Protein AF-A0A534K2Q2-F1 (afdb_monomer_lite)

Radius of gyration: 19.84 Å; chains: 1; bounding box: 43×40×50 Å

Secondary structure (DSSP, 8-state):
--HHHHHHHHHHHHHHHHHHHHHHHHHHHHHHHHHHHHH-SEEE-TTT--EEETT-SB-TTT-PBP-TTTTSTT------EEE-TTT--EEETT-SS-TTT-PPPSSPPPP-

pLDDT: mean 80.75, std 13.1, range [48.47, 96.25]

Sequence (112 aa):
MFIVVDDLLSGAFLLLLVGGVVFAWVDWRLRARKLPKLLGPSWDCPHCGVTNEAELTVCWSCGAAVTRLSLRPGTAPASETWQCRQCRAWNSTSRRSCWSCSNIPAKQPKQV

Structure (mmCIF, N/CA/C/O backbone):
data_AF-A0A534K2Q2-F1
#
_entry.id   AF-A0A534K2Q2-F1
#
loop_
_atom_site.group_PDB
_atom_site.id
_atom_site.type_symbol
_atom_site.label_atom_id
_atom_site.label_alt_id
_atom_site.label_comp_id
_atom_site.label_asym_id
_atom_site.label_entity_id
_atom_site.label_seq_id
_atom_site.pdbx_PDB_ins_code
_atom_site.Cartn_x
_atom_site.Cartn_y
_atom_site.Cartn_z
_atom_site.occupancy
_atom_site.B_iso_or_equiv
_atom_site.auth_seq_id
_atom_site.auth_comp_id
_atom_site.auth_asym_id
_atom_site.auth_atom_id
_atom_site.pdbx_PDB_model_num
ATOM 1 N N . MET A 1 1 ? 21.992 -24.001 -38.299 1.00 56.41 1 MET A N 1
ATOM 2 C CA . MET A 1 1 ? 21.114 -22.825 -38.104 1.00 56.41 1 MET A CA 1
ATOM 3 C C . MET A 1 1 ? 20.176 -23.032 -36.905 1.00 56.41 1 MET A C 1
ATOM 5 O O . MET A 1 1 ? 18.993 -22.775 -37.006 1.00 56.41 1 MET A O 1
ATOM 9 N N . PHE A 1 2 ? 20.694 -23.524 -35.777 1.00 58.19 2 PHE A N 1
ATOM 10 C CA . PHE A 1 2 ? 19.945 -23.655 -34.514 1.00 58.19 2 PHE A CA 1
ATOM 11 C C . PHE A 1 2 ? 20.718 -22.916 -33.408 1.00 58.19 2 PHE A C 1
ATOM 13 O O . PHE A 1 2 ? 20.175 -22.019 -32.785 1.00 58.19 2 PHE A O 1
ATOM 20 N N . ILE A 1 3 ? 22.045 -23.111 -33.366 1.00 59.94 3 ILE A N 1
ATOM 21 C CA . ILE A 1 3 ? 22.997 -22.415 -32.475 1.00 59.94 3 ILE A CA 1
ATOM 22 C C . ILE A 1 3 ? 22.839 -20.877 -32.481 1.00 59.94 3 ILE A C 1
ATOM 24 O O . ILE A 1 3 ? 22.695 -20.269 -31.434 1.00 59.94 3 ILE A O 1
ATOM 28 N N . VAL A 1 4 ? 22.752 -20.241 -33.657 1.00 64.62 4 VAL A N 1
ATOM 29 C CA . VAL A 1 4 ? 22.577 -18.775 -33.771 1.00 64.62 4 VAL A CA 1
ATOM 30 C C . VAL A 1 4 ? 21.262 -18.252 -33.185 1.00 64.62 4 VAL A C 1
ATOM 32 O O . VAL A 1 4 ? 21.195 -17.085 -32.819 1.00 64.62 4 VAL A O 1
ATOM 35 N N . VAL A 1 5 ? 20.215 -19.078 -33.124 1.00 65.31 5 VAL A N 1
ATOM 36 C CA . VAL A 1 5 ? 18.895 -18.674 -32.617 1.00 65.31 5 VAL A CA 1
ATOM 37 C C . VAL A 1 5 ? 18.862 -18.797 -31.092 1.00 65.31 5 VAL A C 1
ATOM 39 O O . VAL A 1 5 ? 18.366 -17.892 -30.424 1.00 65.31 5 VAL A O 1
ATOM 42 N N . ASP A 1 6 ? 19.459 -19.864 -30.552 1.00 69.94 6 ASP A N 1
ATOM 43 C CA . ASP A 1 6 ? 19.648 -20.080 -29.112 1.00 69.94 6 ASP A CA 1
ATOM 44 C C . ASP A 1 6 ? 20.561 -19.020 -28.473 1.00 69.94 6 ASP A C 1
ATOM 46 O O . ASP A 1 6 ? 20.252 -18.518 -27.390 1.00 69.94 6 ASP A O 1
ATOM 50 N N . ASP A 1 7 ? 21.639 -18.612 -29.154 1.00 73.94 7 ASP A N 1
ATOM 51 C CA . ASP A 1 7 ? 22.519 -1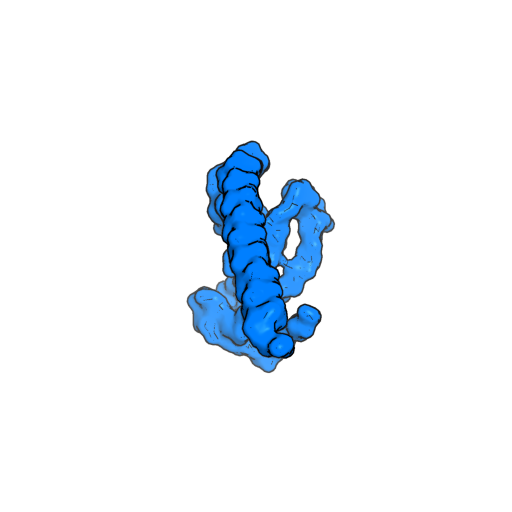7.523 -28.702 1.00 73.94 7 ASP A CA 1
ATOM 52 C C . ASP A 1 7 ? 21.804 -16.161 -28.706 1.00 73.94 7 ASP A C 1
ATOM 54 O O . ASP A 1 7 ? 21.932 -15.379 -27.759 1.00 73.94 7 ASP A O 1
ATOM 58 N N . LEU A 1 8 ? 21.000 -15.875 -29.740 1.00 74.25 8 LEU A N 1
ATOM 59 C CA . LEU A 1 8 ? 20.245 -14.621 -29.830 1.00 74.25 8 LEU A CA 1
ATOM 60 C C . LEU A 1 8 ? 19.143 -14.549 -28.765 1.00 74.25 8 LEU A C 1
ATOM 62 O O . LEU A 1 8 ? 18.944 -13.506 -28.137 1.00 74.25 8 LEU A O 1
ATOM 66 N N . LEU A 1 9 ? 18.449 -15.668 -28.541 1.00 81.62 9 LEU A N 1
ATOM 67 C CA . LEU A 1 9 ? 17.428 -15.806 -27.510 1.00 81.62 9 LEU A CA 1
ATOM 68 C C . LEU A 1 9 ? 18.045 -15.670 -26.111 1.00 81.62 9 LEU A C 1
ATOM 70 O O . LEU A 1 9 ? 17.527 -14.919 -25.284 1.00 81.62 9 LEU A O 1
ATOM 74 N N . SER A 1 10 ? 19.184 -16.320 -25.867 1.00 85.44 10 SER A N 1
ATOM 75 C CA . SER A 1 10 ? 19.917 -16.225 -24.598 1.00 85.44 10 SER A CA 1
ATOM 76 C C . SER A 1 10 ? 20.419 -14.807 -24.331 1.00 85.44 10 SER A C 1
ATOM 78 O O . SER A 1 10 ? 20.271 -14.302 -23.217 1.00 85.44 10 SER A O 1
ATOM 80 N N . GLY A 1 11 ? 20.944 -14.125 -25.353 1.00 85.19 11 GLY A N 1
ATOM 81 C CA . GLY A 1 11 ? 21.342 -12.720 -25.259 1.00 85.19 11 GLY A CA 1
ATOM 82 C C . GLY A 1 11 ? 20.163 -11.794 -24.951 1.00 85.19 11 GLY A C 1
ATOM 83 O O . GLY A 1 11 ? 20.265 -10.935 -24.074 1.00 85.19 11 GLY A O 1
ATOM 84 N N . ALA A 1 12 ? 19.019 -11.998 -25.608 1.00 89.81 12 ALA A N 1
ATOM 85 C CA . ALA A 1 12 ? 17.800 -11.239 -25.339 1.00 89.81 12 ALA A CA 1
ATOM 86 C C . ALA A 1 12 ? 17.288 -11.459 -23.905 1.00 89.81 12 ALA A C 1
ATOM 88 O O . ALA A 1 12 ? 16.944 -10.491 -23.223 1.00 89.81 12 ALA A O 1
ATOM 89 N N . PHE A 1 13 ? 17.301 -12.701 -23.410 1.00 91.00 13 PHE A N 1
ATOM 90 C CA . PHE A 1 13 ? 16.962 -12.997 -22.017 1.00 91.00 13 PHE A CA 1
ATOM 91 C C . PHE A 1 13 ? 17.922 -12.323 -21.036 1.00 91.00 13 PHE A C 1
ATOM 93 O O . PHE A 1 13 ? 17.468 -11.710 -20.071 1.00 91.00 13 PHE A O 1
ATOM 100 N N . LEU A 1 14 ? 19.231 -12.363 -21.295 1.00 90.94 14 LEU A N 1
ATOM 101 C CA . LEU A 1 14 ? 20.226 -11.671 -20.473 1.00 90.94 14 LEU A CA 1
ATOM 102 C C . LEU A 1 14 ? 19.973 -10.160 -20.419 1.00 90.94 14 LEU A C 1
ATOM 104 O O . LEU A 1 14 ? 19.997 -9.576 -19.336 1.00 90.94 14 LEU A O 1
ATOM 108 N N . LEU A 1 15 ? 19.670 -9.532 -21.556 1.00 92.69 15 LEU A N 1
ATOM 109 C CA . LEU A 1 15 ? 19.341 -8.106 -21.614 1.00 92.69 15 LEU A CA 1
ATOM 110 C C . LEU A 1 15 ? 18.054 -7.774 -20.851 1.00 92.69 15 LEU A C 1
ATOM 112 O O . LEU A 1 15 ? 18.019 -6.774 -20.135 1.00 92.69 15 LEU A O 1
ATOM 116 N N . LEU A 1 16 ? 17.018 -8.611 -20.954 1.00 93.94 16 LEU A N 1
ATOM 117 C CA . LEU A 1 16 ? 15.776 -8.433 -20.196 1.00 93.94 16 LEU A CA 1
ATOM 118 C C . LEU A 1 16 ? 16.001 -8.588 -18.688 1.00 93.94 16 LEU A C 1
ATOM 120 O O . LEU A 1 16 ? 15.478 -7.790 -17.911 1.00 93.94 16 LEU A O 1
ATOM 124 N N . LEU A 1 17 ? 16.804 -9.568 -18.269 1.00 94.50 17 LEU A N 1
ATOM 125 C CA . LEU A 1 17 ? 17.130 -9.783 -16.860 1.00 94.50 17 LEU A CA 1
ATOM 126 C C . LEU A 1 17 ? 17.948 -8.619 -16.296 1.00 94.50 17 LEU A C 1
ATOM 128 O O . LEU A 1 17 ? 17.563 -8.034 -15.284 1.00 94.50 17 LEU A O 1
ATOM 132 N N . VAL A 1 18 ? 19.039 -8.237 -16.963 1.00 95.25 18 VAL A N 1
ATOM 133 C CA . VAL A 1 18 ? 19.889 -7.119 -16.524 1.00 95.25 18 VAL A CA 1
ATOM 134 C C . VAL A 1 18 ? 19.104 -5.810 -16.547 1.00 95.25 18 VAL A C 1
ATOM 136 O O . VAL A 1 18 ? 19.129 -5.063 -15.570 1.00 95.25 18 VAL A O 1
ATOM 139 N N . GLY A 1 19 ? 18.353 -5.551 -17.619 1.00 95.12 19 GLY A N 1
ATOM 140 C CA . GLY A 1 19 ? 17.488 -4.380 -17.732 1.00 95.12 19 GLY A CA 1
ATOM 141 C C . GLY A 1 19 ? 16.439 -4.325 -16.622 1.00 95.12 19 GLY A C 1
ATOM 142 O O . GLY A 1 19 ? 16.271 -3.281 -15.992 1.00 95.12 19 GLY A O 1
ATOM 143 N N . GLY A 1 20 ? 15.790 -5.452 -16.319 1.00 94.88 20 GLY A N 1
ATOM 144 C CA . GLY A 1 20 ? 14.820 -5.566 -15.230 1.00 94.88 20 GLY A CA 1
ATOM 145 C C . GLY A 1 20 ? 15.435 -5.299 -13.855 1.00 94.88 20 GLY A C 1
ATOM 146 O O . GLY A 1 20 ? 14.870 -4.539 -13.068 1.00 94.88 20 GLY A O 1
ATOM 147 N N . VAL A 1 21 ? 16.621 -5.851 -13.582 1.00 95.56 21 VAL A N 1
ATOM 148 C CA . VAL A 1 21 ? 17.351 -5.617 -12.324 1.00 95.56 21 VAL A CA 1
ATOM 149 C C . VAL A 1 21 ? 17.753 -4.149 -12.183 1.00 95.56 21 VAL A C 1
ATOM 151 O O . VAL A 1 21 ? 17.521 -3.547 -11.132 1.00 95.56 21 VAL A O 1
ATOM 154 N N . VAL A 1 22 ? 18.312 -3.545 -13.237 1.00 95.62 22 VAL A N 1
ATOM 155 C CA . VAL A 1 22 ? 18.695 -2.125 -13.234 1.00 95.62 22 VAL A CA 1
ATOM 156 C C . VAL A 1 22 ? 17.466 -1.241 -13.028 1.00 95.62 22 VAL A C 1
ATOM 158 O O . VAL A 1 22 ? 17.503 -0.333 -12.197 1.00 95.62 22 VAL A O 1
ATOM 161 N N . PHE A 1 23 ? 16.364 -1.521 -13.726 1.00 93.00 23 PHE A N 1
ATOM 162 C CA . PHE A 1 23 ? 15.119 -0.771 -13.582 1.00 93.00 23 PHE A CA 1
ATOM 163 C C . PHE A 1 23 ? 14.560 -0.861 -12.157 1.00 93.00 23 PHE A C 1
ATOM 165 O O . PHE A 1 23 ? 14.278 0.173 -11.548 1.00 93.00 23 PHE A O 1
ATOM 172 N N . ALA A 1 24 ? 14.468 -2.070 -11.595 1.00 88.00 24 ALA A N 1
ATOM 173 C CA . ALA A 1 24 ? 14.003 -2.283 -10.226 1.00 88.00 24 ALA A CA 1
ATOM 174 C C . ALA A 1 24 ? 14.890 -1.557 -9.201 1.00 88.00 24 ALA A C 1
ATOM 176 O O . ALA A 1 24 ? 14.381 -0.919 -8.279 1.00 88.00 24 ALA A O 1
ATOM 177 N N . TRP A 1 25 ? 16.214 -1.586 -9.388 1.00 90.56 25 TRP A N 1
ATOM 178 C CA . TRP A 1 25 ? 17.155 -0.874 -8.523 1.00 90.56 25 TRP A CA 1
ATOM 179 C C . TRP A 1 25 ? 16.976 0.649 -8.592 1.00 90.56 25 TRP A C 1
ATOM 181 O O . TRP A 1 25 ? 16.945 1.318 -7.554 1.00 90.56 25 TRP A O 1
ATOM 191 N N . VAL A 1 26 ? 16.837 1.211 -9.799 1.00 90.62 26 VAL A N 1
ATOM 192 C CA . VAL A 1 26 ? 16.622 2.655 -9.990 1.00 90.62 26 VAL A CA 1
ATOM 193 C C . VAL A 1 26 ? 15.291 3.095 -9.379 1.00 90.62 26 VAL A C 1
ATOM 195 O O . VAL A 1 26 ? 15.267 4.080 -8.635 1.00 90.62 26 VAL A O 1
ATOM 198 N N . ASP A 1 27 ? 14.203 2.376 -9.657 1.00 85.94 27 ASP A N 1
ATOM 199 C CA . ASP A 1 27 ? 12.872 2.674 -9.121 1.00 85.94 27 ASP A CA 1
ATOM 200 C C . ASP A 1 27 ? 12.863 2.618 -7.584 1.00 85.94 27 ASP A C 1
ATOM 202 O O . ASP A 1 27 ? 12.473 3.598 -6.938 1.00 85.94 27 ASP A O 1
ATOM 206 N N . TRP A 1 28 ? 13.416 1.552 -6.988 1.00 82.75 28 TRP A N 1
ATOM 207 C CA . TRP A 1 28 ? 13.573 1.432 -5.534 1.00 82.75 28 TRP A CA 1
ATOM 208 C C . TRP A 1 28 ? 14.346 2.615 -4.946 1.00 82.75 28 TRP A C 1
ATOM 210 O O . TRP A 1 28 ? 13.900 3.259 -3.991 1.00 82.75 28 TRP A O 1
ATOM 220 N N . ARG A 1 29 ? 15.493 2.962 -5.544 1.00 84.44 29 ARG A N 1
ATOM 221 C CA . ARG A 1 29 ? 16.341 4.068 -5.077 1.00 84.44 29 ARG A CA 1
ATOM 222 C C . ARG A 1 29 ? 15.617 5.411 -5.140 1.00 84.44 29 ARG A C 1
ATOM 224 O O . ARG A 1 29 ? 15.812 6.250 -4.255 1.00 84.44 29 ARG A O 1
ATOM 231 N N . LEU A 1 30 ? 14.806 5.640 -6.172 1.00 80.44 30 LEU A N 1
ATOM 232 C CA . LEU A 1 30 ? 14.002 6.853 -6.301 1.00 80.44 30 LEU A CA 1
ATOM 233 C C . LEU A 1 30 ? 12.896 6.905 -5.244 1.00 80.44 30 LEU A C 1
ATOM 235 O O . LEU A 1 30 ? 12.756 7.946 -4.594 1.00 80.44 30 LEU A O 1
ATOM 239 N N . ARG A 1 31 ? 12.162 5.806 -5.027 1.00 74.81 31 ARG A N 1
ATOM 240 C CA . ARG A 1 31 ? 11.105 5.723 -4.003 1.00 74.81 31 ARG A CA 1
ATOM 241 C C . ARG A 1 31 ? 11.669 5.933 -2.602 1.00 74.81 31 ARG A C 1
ATOM 243 O O . ARG A 1 31 ? 11.249 6.873 -1.931 1.00 74.81 31 ARG A O 1
ATOM 250 N N . ALA A 1 32 ? 12.702 5.179 -2.226 1.00 73.94 32 ALA A N 1
ATOM 251 C CA . ALA A 1 32 ? 13.336 5.261 -0.909 1.00 73.94 32 ALA A CA 1
ATOM 252 C C . ALA A 1 32 ? 13.886 6.662 -0.582 1.00 73.94 32 ALA A C 1
ATOM 254 O O . ALA A 1 32 ? 13.922 7.070 0.574 1.00 73.94 32 ALA A O 1
ATOM 255 N N . ARG A 1 33 ? 14.317 7.432 -1.593 1.00 75.12 33 ARG A N 1
ATOM 256 C CA . ARG A 1 33 ? 14.892 8.772 -1.375 1.00 75.12 33 ARG A CA 1
ATOM 257 C C . ARG A 1 33 ? 13.890 9.915 -1.476 1.00 75.12 33 ARG A C 1
ATOM 259 O O . ARG A 1 33 ? 14.089 10.935 -0.816 1.00 75.12 33 ARG A O 1
ATOM 266 N N . LYS A 1 34 ? 12.891 9.819 -2.358 1.00 73.94 34 LYS A N 1
ATOM 267 C CA . LYS A 1 34 ? 11.979 10.940 -2.652 1.00 73.94 34 LYS A CA 1
ATOM 268 C C . LYS A 1 34 ? 10.683 10.873 -1.859 1.00 73.94 34 LYS A C 1
ATOM 270 O O . LYS A 1 34 ? 10.178 11.926 -1.486 1.00 73.94 34 LYS A O 1
ATOM 27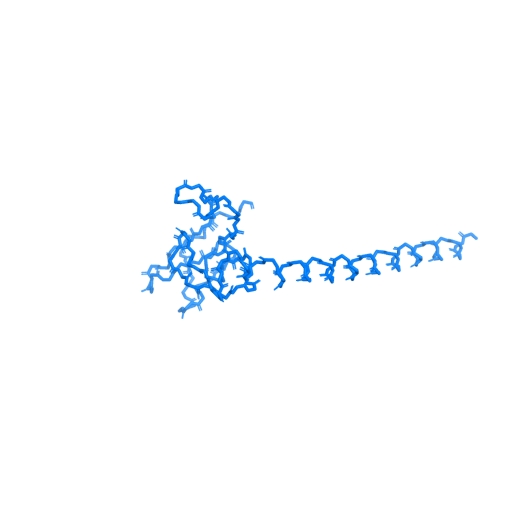5 N N . LEU A 1 35 ? 10.155 9.677 -1.612 1.00 69.25 35 LEU A N 1
ATOM 276 C CA . LEU A 1 35 ? 8.845 9.506 -0.991 1.00 69.25 35 LEU A CA 1
ATOM 277 C C . LEU A 1 35 ? 8.830 9.952 0.487 1.00 69.25 35 LEU A C 1
ATOM 279 O O . LEU A 1 35 ? 7.981 10.781 0.822 1.00 69.25 35 LEU A O 1
ATOM 283 N N . PRO A 1 36 ? 9.827 9.591 1.328 1.00 69.81 36 PRO A N 1
ATOM 284 C CA . PRO A 1 36 ? 9.871 10.053 2.719 1.00 69.81 36 PRO A CA 1
ATOM 285 C C . PRO A 1 36 ? 10.059 11.568 2.858 1.00 69.81 36 PRO A C 1
ATOM 287 O O . PRO A 1 36 ? 9.565 12.183 3.794 1.00 69.81 36 PRO A O 1
ATOM 290 N N . LYS A 1 37 ? 10.740 12.213 1.899 1.00 74.44 37 LYS A N 1
ATOM 291 C CA . LYS A 1 37 ? 10.915 13.677 1.907 1.00 74.44 37 LYS A CA 1
ATOM 292 C C . LYS A 1 37 ? 9.613 14.440 1.664 1.00 74.44 37 LYS A C 1
ATOM 294 O O . LYS A 1 37 ? 9.537 15.612 2.007 1.00 74.44 37 LYS A O 1
ATOM 299 N N . LEU A 1 38 ? 8.635 13.808 1.016 1.00 74.62 38 LEU A N 1
ATOM 300 C CA . LEU A 1 38 ? 7.355 14.426 0.670 1.00 74.62 38 LEU A CA 1
ATOM 301 C C . LEU A 1 38 ? 6.270 14.125 1.704 1.00 74.62 38 LEU A C 1
ATOM 303 O O . LEU A 1 38 ? 5.417 14.972 1.938 1.00 74.62 38 LEU A O 1
ATOM 307 N N . LEU A 1 39 ? 6.290 12.921 2.274 1.00 75.38 39 LEU A N 1
ATOM 308 C CA . LEU A 1 39 ? 5.239 12.413 3.156 1.00 75.38 39 LEU A CA 1
ATOM 309 C C . LEU A 1 39 ? 5.641 12.406 4.635 1.00 75.38 39 LEU A C 1
ATOM 311 O O . LEU A 1 39 ? 4.772 12.342 5.492 1.00 75.38 39 LEU A O 1
ATOM 315 N N . GLY A 1 40 ? 6.936 12.510 4.941 1.00 80.44 40 GLY A N 1
ATOM 316 C CA . GLY A 1 40 ? 7.461 12.235 6.275 1.00 80.44 40 GLY A CA 1
ATOM 317 C C . GLY A 1 40 ? 7.779 10.744 6.464 1.00 80.44 40 GLY A C 1
ATOM 318 O O . GLY A 1 40 ? 7.889 10.010 5.480 1.00 80.44 40 GLY A O 1
ATOM 319 N N . PRO A 1 41 ? 7.977 10.283 7.713 1.00 84.25 41 PRO A N 1
ATOM 320 C CA . PRO A 1 41 ? 8.318 8.887 8.017 1.00 84.25 41 PRO A CA 1
ATOM 321 C C . PRO A 1 41 ? 7.154 7.905 7.797 1.00 84.25 41 PRO A C 1
ATOM 323 O O . PRO A 1 41 ? 7.374 6.698 7.704 1.00 84.25 41 PRO A O 1
ATOM 326 N N . SER A 1 42 ? 5.928 8.413 7.688 1.00 88.88 42 SER A N 1
ATOM 327 C CA . SER A 1 42 ? 4.707 7.646 7.457 1.00 88.88 42 SER A CA 1
ATOM 328 C C . SER A 1 42 ? 3.658 8.507 6.753 1.00 88.88 42 SER A C 1
ATOM 330 O O . SER A 1 42 ? 3.808 9.723 6.653 1.00 88.88 42 SER A O 1
ATOM 332 N N . TRP A 1 43 ? 2.593 7.882 6.251 1.00 86.94 43 TRP A N 1
ATOM 333 C CA . TRP A 1 43 ? 1.455 8.585 5.660 1.00 86.94 43 TRP A CA 1
ATOM 334 C C . TRP A 1 43 ? 0.132 7.892 5.964 1.00 86.94 43 TRP A C 1
ATOM 336 O O . TRP A 1 43 ? 0.022 6.666 5.903 1.00 86.94 43 TRP A O 1
ATOM 346 N N . ASP A 1 44 ? -0.895 8.690 6.236 1.00 89.38 44 ASP A N 1
ATOM 347 C CA . ASP A 1 44 ? -2.246 8.184 6.448 1.00 89.38 44 ASP A CA 1
ATOM 348 C C . ASP A 1 44 ? -2.954 7.981 5.115 1.00 89.38 44 ASP A C 1
ATOM 350 O O . ASP A 1 44 ? -2.988 8.859 4.248 1.00 89.38 44 ASP A O 1
ATOM 354 N N . CYS A 1 45 ? -3.529 6.796 4.936 1.00 87.19 45 CYS A N 1
ATOM 355 C CA . CYS A 1 45 ? -4.255 6.484 3.722 1.00 87.19 45 CYS A CA 1
ATOM 356 C C . CYS A 1 45 ? -5.528 7.338 3.628 1.00 87.19 45 CYS A C 1
ATOM 358 O O . CYS A 1 45 ? -6.426 7.157 4.451 1.00 87.19 45 CYS A O 1
ATOM 360 N N . PRO A 1 46 ? -5.697 8.175 2.588 1.00 82.94 46 PRO A N 1
ATOM 361 C CA . PRO A 1 46 ? -6.881 9.029 2.461 1.00 82.94 46 PRO A CA 1
ATOM 362 C C . PRO A 1 46 ? -8.170 8.231 2.212 1.00 82.94 46 PRO A C 1
ATOM 364 O O . PRO A 1 46 ? -9.261 8.772 2.341 1.00 82.94 46 PRO A O 1
ATOM 367 N N . HIS A 1 47 ? -8.056 6.948 1.848 1.00 82.88 47 HIS A N 1
ATOM 368 C CA . HIS A 1 47 ? -9.201 6.081 1.590 1.00 82.88 47 HIS A CA 1
ATOM 369 C C . HIS A 1 47 ? -9.683 5.335 2.843 1.00 82.88 47 HIS A C 1
ATOM 371 O O . HIS A 1 47 ? -10.883 5.169 3.041 1.00 82.88 47 HIS A O 1
ATOM 377 N N . CYS A 1 48 ? -8.768 4.819 3.668 1.00 86.94 48 CYS A N 1
ATOM 378 C CA . CYS A 1 48 ? -9.131 3.947 4.794 1.00 86.94 48 CYS A CA 1
ATOM 379 C C . CYS A 1 48 ? -8.613 4.417 6.159 1.00 86.94 48 CYS A C 1
ATOM 381 O O . CYS A 1 48 ? -8.910 3.772 7.160 1.00 86.94 48 CYS A O 1
ATOM 383 N N . GLY A 1 49 ? -7.841 5.505 6.205 1.00 87.88 49 GLY A N 1
ATOM 384 C CA . GLY A 1 49 ? -7.283 6.091 7.427 1.00 87.88 49 GLY A CA 1
ATOM 385 C C . GLY A 1 49 ? -6.109 5.328 8.043 1.00 87.88 49 GLY A C 1
ATOM 386 O O . GLY A 1 49 ? -5.557 5.778 9.035 1.00 87.88 49 GLY A O 1
ATOM 387 N N . VAL A 1 50 ? -5.712 4.181 7.483 1.00 91.06 50 VAL A N 1
ATOM 388 C CA . VAL A 1 50 ? -4.574 3.403 7.994 1.00 91.06 50 VAL A CA 1
ATOM 389 C C . VAL A 1 50 ? -3.267 4.136 7.711 1.00 91.06 50 VAL A C 1
ATOM 391 O O . VAL A 1 50 ? -3.003 4.489 6.559 1.00 91.06 50 VAL A O 1
ATOM 394 N N . THR A 1 51 ? -2.440 4.295 8.741 1.00 91.88 51 THR A N 1
ATOM 395 C CA . THR A 1 51 ? -1.065 4.787 8.629 1.00 91.88 51 THR A CA 1
ATOM 396 C C . THR A 1 51 ? -0.171 3.730 7.979 1.00 91.88 51 THR A C 1
ATOM 398 O O . THR A 1 51 ? -0.199 2.555 8.349 1.00 91.88 51 THR A O 1
ATOM 401 N N . ASN A 1 52 ? 0.608 4.148 6.989 1.00 90.44 52 ASN A N 1
ATOM 402 C CA . ASN A 1 52 ? 1.552 3.317 6.247 1.00 90.44 52 ASN A CA 1
ATOM 403 C C . ASN A 1 52 ? 2.967 3.867 6.423 1.00 90.44 52 ASN A C 1
ATOM 405 O O . ASN A 1 52 ? 3.159 5.069 6.619 1.00 90.44 52 ASN A O 1
ATOM 409 N N . GLU A 1 53 ? 3.954 2.994 6.297 1.00 89.81 53 GLU A N 1
ATOM 410 C CA . GLU A 1 53 ? 5.368 3.339 6.269 1.00 89.81 53 GLU A CA 1
ATOM 411 C C . GLU A 1 53 ? 5.706 4.158 5.014 1.00 89.81 53 GLU A C 1
ATOM 413 O O . GLU A 1 53 ? 5.088 4.005 3.954 1.00 89.81 53 GLU A O 1
ATOM 418 N N . ALA A 1 54 ? 6.708 5.033 5.108 1.00 83.25 54 ALA A N 1
ATOM 419 C CA . ALA A 1 54 ? 7.094 5.899 3.994 1.00 83.25 54 ALA A CA 1
ATOM 420 C C . ALA A 1 54 ? 7.620 5.149 2.761 1.00 83.25 54 ALA A C 1
ATOM 422 O O . ALA A 1 54 ? 7.590 5.709 1.663 1.00 83.25 54 ALA A O 1
ATOM 423 N N . GLU A 1 55 ? 8.107 3.912 2.902 1.00 79.56 55 GLU A N 1
ATOM 424 C CA . GLU A 1 55 ? 8.473 3.070 1.756 1.00 79.56 55 GLU A CA 1
ATOM 425 C C . GLU A 1 55 ? 7.264 2.537 0.973 1.00 79.56 55 GLU A C 1
ATOM 427 O O . GLU A 1 55 ? 7.394 2.202 -0.212 1.00 79.56 55 GLU A O 1
ATOM 432 N N . LEU A 1 56 ? 6.081 2.472 1.594 1.00 84.94 56 LEU A N 1
ATOM 433 C CA . LEU A 1 56 ? 4.892 1.944 0.947 1.00 84.94 56 LEU A CA 1
ATOM 434 C C . LEU A 1 56 ? 4.300 2.982 0.001 1.00 84.94 56 LEU A C 1
ATOM 436 O O . LEU A 1 56 ? 3.856 4.056 0.393 1.00 84.94 56 LEU A O 1
ATOM 440 N N . THR A 1 57 ? 4.230 2.609 -1.275 1.00 83.25 57 THR A N 1
ATOM 441 C CA . THR A 1 57 ? 3.520 3.390 -2.303 1.00 83.25 57 THR A CA 1
ATOM 442 C C . THR A 1 57 ? 2.052 2.998 -2.441 1.00 83.25 57 THR A C 1
ATOM 444 O O . THR A 1 57 ? 1.292 3.660 -3.142 1.00 83.25 57 THR A O 1
ATOM 447 N N . VAL A 1 58 ? 1.649 1.915 -1.781 1.00 86.19 58 VAL A N 1
ATOM 448 C CA . VAL A 1 58 ? 0.306 1.345 -1.811 1.00 86.19 58 VAL A CA 1
ATOM 449 C C . VAL A 1 58 ? -0.070 0.985 -0.386 1.00 86.19 58 VAL A C 1
ATOM 451 O O . VAL A 1 58 ? 0.728 0.378 0.324 1.00 86.19 58 VAL A O 1
ATOM 454 N N . CYS A 1 59 ? -1.276 1.355 0.036 1.00 89.19 59 CYS A N 1
ATOM 455 C CA . CYS A 1 59 ? -1.757 1.045 1.369 1.00 89.19 59 CYS A CA 1
ATOM 456 C C . CYS A 1 59 ? -1.844 -0.473 1.557 1.00 89.19 59 CYS A C 1
ATOM 458 O O . CYS A 1 59 ? -2.558 -1.150 0.815 1.00 89.19 59 CYS A O 1
ATOM 460 N N . TRP A 1 60 ? -1.169 -1.008 2.572 1.00 90.31 60 TRP A N 1
ATOM 461 C CA . TRP A 1 60 ? -1.100 -2.457 2.813 1.00 90.31 60 TRP A CA 1
ATOM 462 C C . TRP A 1 60 ? -2.465 -3.082 3.163 1.00 90.31 60 TRP A C 1
ATOM 464 O O . TRP A 1 60 ? -2.708 -4.275 2.930 1.00 90.31 60 TRP A O 1
ATOM 474 N N . SER A 1 61 ? -3.364 -2.261 3.714 1.00 90.56 61 SER A N 1
ATOM 475 C CA . SER A 1 61 ? -4.707 -2.651 4.140 1.00 90.56 61 SER A CA 1
ATOM 476 C C . SER A 1 61 ? -5.679 -2.643 2.958 1.00 90.56 61 SER A C 1
ATOM 478 O O . SER A 1 61 ? -6.180 -3.690 2.532 1.00 90.56 61 SER A O 1
ATOM 480 N N . CYS A 1 62 ? -5.906 -1.464 2.375 1.00 88.44 62 CYS A N 1
ATOM 481 C CA . CYS A 1 62 ? -6.945 -1.274 1.368 1.00 88.44 62 CYS A CA 1
ATOM 482 C C . CYS A 1 62 ? -6.433 -1.340 -0.082 1.00 88.44 62 CYS A C 1
ATOM 484 O O . CYS A 1 62 ? -7.217 -1.567 -0.989 1.00 88.44 62 CYS A O 1
ATOM 486 N N . GLY A 1 63 ? -5.130 -1.211 -0.336 1.00 87.31 63 GLY A N 1
ATOM 487 C CA . GLY A 1 63 ? -4.578 -1.242 -1.695 1.00 87.31 63 GLY A CA 1
ATOM 488 C C . GLY A 1 63 ? -4.655 0.087 -2.456 1.00 8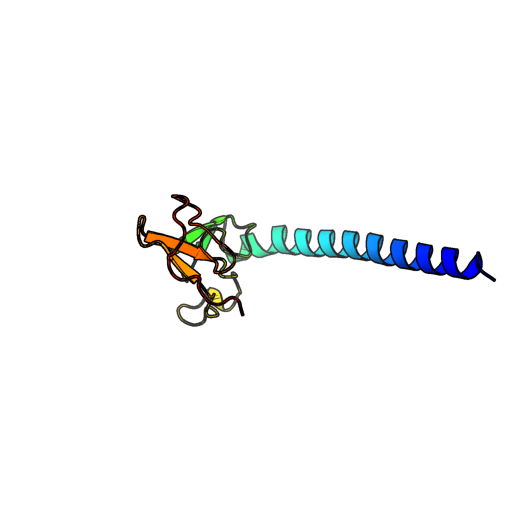7.31 63 GLY A C 1
ATOM 489 O O . GLY A 1 63 ? -4.295 0.131 -3.628 1.00 87.31 63 GLY A O 1
ATOM 490 N N . ALA A 1 64 ? -5.095 1.179 -1.823 1.00 85.56 64 ALA A N 1
ATOM 491 C CA . ALA A 1 64 ? -5.047 2.508 -2.429 1.00 85.56 64 ALA A CA 1
ATOM 492 C C . ALA A 1 64 ? -3.596 2.984 -2.599 1.00 85.56 64 ALA A C 1
ATOM 494 O O . ALA A 1 64 ? -2.822 2.966 -1.641 1.00 85.56 64 ALA A O 1
ATOM 495 N N . ALA A 1 65 ? -3.227 3.432 -3.799 1.00 83.06 65 ALA A N 1
ATOM 496 C CA . ALA A 1 65 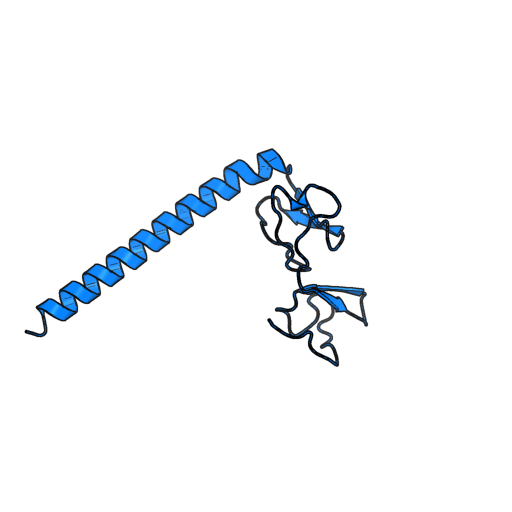? -1.905 3.992 -4.062 1.00 83.06 65 ALA A CA 1
ATOM 497 C C . ALA A 1 65 ? -1.771 5.421 -3.512 1.00 83.06 65 ALA A C 1
ATOM 499 O O . ALA A 1 65 ? -2.693 6.228 -3.639 1.00 83.06 65 ALA A O 1
ATOM 500 N N . VAL A 1 66 ? -0.602 5.760 -2.965 1.00 79.00 66 VAL A N 1
ATOM 501 C CA . VAL A 1 66 ? -0.246 7.146 -2.645 1.00 79.00 66 VAL A CA 1
ATOM 502 C C . VAL A 1 66 ? 0.308 7.819 -3.897 1.00 79.00 66 VAL A C 1
ATOM 504 O O . VAL A 1 66 ? 1.297 7.395 -4.493 1.00 79.00 66 VAL A O 1
ATOM 507 N N . THR A 1 67 ? -0.345 8.892 -4.326 1.00 69.88 67 THR A N 1
ATOM 508 C CA . THR A 1 67 ? 0.127 9.746 -5.421 1.00 69.88 67 THR A CA 1
ATOM 509 C C . THR A 1 67 ? 0.245 11.178 -4.915 1.00 69.88 67 THR A C 1
ATOM 511 O O . THR A 1 67 ? -0.413 11.549 -3.943 1.00 69.88 67 THR A O 1
ATOM 514 N N . ARG A 1 68 ? 1.025 12.036 -5.593 1.00 62.81 68 ARG A N 1
ATOM 515 C CA . ARG A 1 68 ? 1.033 13.479 -5.269 1.00 62.81 68 ARG A CA 1
ATOM 516 C C . ARG A 1 68 ? -0.367 14.104 -5.327 1.00 62.81 68 ARG A C 1
ATOM 518 O O . ARG A 1 68 ? -0.608 1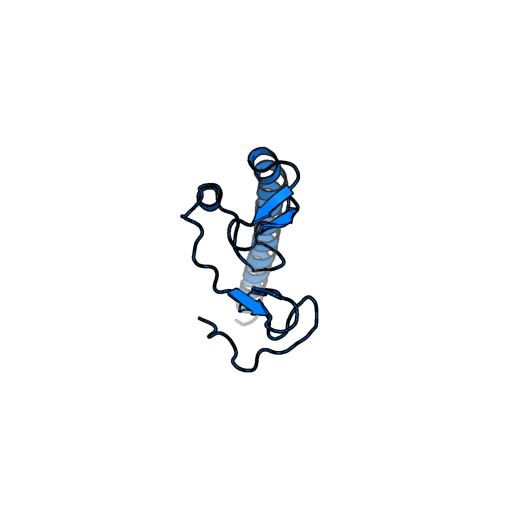5.096 -4.654 1.00 62.81 68 ARG A O 1
ATOM 525 N N . LEU A 1 69 ? -1.271 13.526 -6.123 1.00 57.19 69 LEU A N 1
ATOM 526 C CA . LEU A 1 69 ? -2.673 13.932 -6.205 1.00 57.19 69 LEU A CA 1
ATOM 527 C C . LEU A 1 69 ? -3.495 13.435 -5.006 1.00 57.19 69 LEU A C 1
ATOM 529 O O . LEU A 1 69 ? -4.373 14.148 -4.544 1.00 57.19 69 LEU A O 1
ATOM 533 N N . SER A 1 70 ? -3.183 12.248 -4.476 1.00 59.31 70 SER A N 1
ATOM 534 C CA . SER A 1 70 ? -3.898 11.623 -3.346 1.00 59.31 70 SER A CA 1
ATOM 535 C C . SER A 1 70 ? -3.655 12.332 -2.010 1.00 59.31 70 SER A C 1
ATOM 537 O O . SER A 1 70 ? -4.420 12.153 -1.072 1.00 59.31 70 SER A O 1
ATOM 539 N N . LEU A 1 71 ? -2.614 13.167 -1.936 1.00 60.88 71 LEU A N 1
ATOM 540 C CA . LEU A 1 71 ? -2.372 14.102 -0.832 1.00 60.88 71 LEU A CA 1
ATOM 541 C C . LEU A 1 71 ? -3.379 15.261 -0.786 1.00 60.88 71 LEU A C 1
ATOM 543 O O . LEU A 1 71 ? -3.425 15.992 0.202 1.00 60.88 71 LEU A O 1
ATOM 547 N N . ARG A 1 72 ? -4.182 15.450 -1.841 1.00 55.09 72 ARG A N 1
ATOM 548 C CA . ARG A 1 72 ? -5.328 16.359 -1.816 1.00 55.09 72 ARG A CA 1
ATOM 549 C C . ARG A 1 72 ? -6.576 15.580 -1.392 1.00 55.09 72 ARG A C 1
ATOM 551 O O . ARG A 1 72 ? -6.910 14.585 -2.043 1.00 55.09 72 ARG A O 1
ATOM 558 N N . PRO A 1 73 ? -7.290 16.026 -0.343 1.00 48.47 73 PRO A N 1
ATOM 559 C CA . PRO A 1 73 ? -8.569 15.437 0.030 1.00 48.47 73 PRO A CA 1
ATOM 560 C C . PRO A 1 73 ? -9.523 15.439 -1.175 1.00 48.47 73 PRO A C 1
ATOM 562 O O . PRO A 1 73 ? -9.727 16.479 -1.797 1.00 48.47 73 PRO A O 1
ATOM 565 N N . GLY A 1 74 ? -10.089 14.279 -1.523 1.00 52.09 74 GLY A N 1
ATOM 566 C CA . GLY A 1 74 ? -11.149 14.165 -2.536 1.00 52.09 74 GLY A CA 1
ATOM 567 C C . GLY A 1 74 ? -10.737 13.747 -3.955 1.00 52.09 74 GLY A C 1
ATOM 568 O O . GLY A 1 74 ? -11.621 13.595 -4.792 1.00 52.09 74 GLY A O 1
ATOM 569 N N . THR A 1 75 ? -9.450 13.526 -4.258 1.00 50.19 75 THR A N 1
ATOM 570 C CA . THR A 1 75 ? -9.001 13.064 -5.602 1.00 50.19 75 THR A CA 1
ATOM 571 C C . THR A 1 75 ? -8.250 11.727 -5.575 1.00 50.19 75 THR A C 1
ATOM 573 O O . THR A 1 75 ? -7.519 11.397 -6.511 1.00 50.19 75 THR A O 1
ATOM 576 N N . ALA A 1 76 ? -8.397 10.940 -4.506 1.00 52.66 76 ALA A N 1
ATOM 577 C CA . ALA A 1 76 ? -7.864 9.583 -4.496 1.00 52.66 76 ALA A CA 1
ATOM 578 C C . ALA A 1 76 ? -8.587 8.759 -5.580 1.00 52.66 76 ALA A C 1
ATOM 580 O O . ALA A 1 76 ? -9.821 8.797 -5.631 1.00 52.66 76 ALA A O 1
ATOM 581 N N . PRO A 1 77 ? -7.863 8.038 -6.459 1.00 54.78 77 PRO A N 1
ATOM 582 C CA . PRO A 1 77 ? -8.505 7.106 -7.375 1.00 54.78 77 PRO A CA 1
ATOM 583 C C . PRO A 1 77 ? -9.359 6.148 -6.547 1.00 54.78 77 PRO A C 1
ATOM 585 O O . PRO A 1 77 ? -8.941 5.750 -5.457 1.00 54.78 77 PRO A O 1
ATOM 588 N N . ALA A 1 78 ? -10.554 5.821 -7.043 1.00 55.69 78 ALA A N 1
ATOM 589 C CA . ALA A 1 78 ? -11.438 4.851 -6.418 1.00 55.69 78 ALA A CA 1
ATOM 590 C C . ALA A 1 78 ? -10.717 3.500 -6.392 1.00 55.69 78 ALA A C 1
ATOM 592 O O . ALA A 1 78 ? -10.825 2.703 -7.318 1.00 55.69 78 ALA A O 1
ATOM 593 N N . SER A 1 79 ? -9.903 3.266 -5.365 1.00 60.84 79 SER A N 1
ATOM 594 C CA . SER A 1 79 ? -9.374 1.947 -5.103 1.00 60.84 79 SER A CA 1
ATOM 595 C C . SER A 1 79 ? -10.587 1.082 -4.852 1.00 60.84 79 SER A C 1
ATOM 597 O O . SER A 1 79 ? -11.383 1.360 -3.950 1.00 60.84 79 SER A O 1
ATOM 599 N N . GLU A 1 80 ? -10.761 0.062 -5.674 1.00 73.38 80 GLU A N 1
ATOM 600 C CA . GLU A 1 80 ? -11.767 -0.936 -5.400 1.00 73.38 80 GLU A CA 1
ATOM 601 C C . GLU A 1 80 ? -11.358 -1.607 -4.085 1.00 73.38 80 GLU A C 1
ATOM 603 O O . GLU A 1 80 ? -10.317 -2.262 -3.972 1.00 73.38 80 GLU A O 1
ATOM 608 N N . THR A 1 81 ? -12.155 -1.387 -3.046 1.00 83.12 81 THR A N 1
ATOM 609 C CA . THR A 1 81 ? -11.916 -1.909 -1.701 1.00 83.12 81 THR A CA 1
ATOM 610 C C . THR A 1 81 ? -13.217 -2.427 -1.124 1.00 83.12 81 THR A C 1
ATOM 612 O O . THR A 1 81 ? -14.311 -2.072 -1.565 1.00 83.12 81 THR A O 1
ATOM 615 N N . TRP A 1 82 ? -13.111 -3.292 -0.125 1.00 87.06 82 TRP A N 1
ATOM 616 C CA . TRP A 1 82 ? -14.264 -3.785 0.609 1.00 87.06 82 TRP A CA 1
ATOM 617 C C . TRP A 1 82 ? -13.995 -3.739 2.108 1.00 87.06 82 TRP A C 1
ATOM 619 O O . TRP A 1 82 ? -12.890 -4.013 2.580 1.00 87.06 82 TRP A O 1
ATOM 629 N N . GLN A 1 83 ? -15.028 -3.396 2.873 1.00 90.12 83 GLN A N 1
ATOM 630 C CA . GLN A 1 83 ? -14.968 -3.414 4.326 1.00 90.12 83 GLN A CA 1
ATOM 631 C C . GLN A 1 83 ? -15.479 -4.759 4.850 1.00 90.12 83 GLN A C 1
ATOM 633 O O . GLN A 1 83 ? -16.571 -5.213 4.492 1.00 90.12 83 GLN A O 1
ATOM 638 N N . CYS A 1 84 ? -14.699 -5.411 5.712 1.00 92.38 84 CYS A N 1
ATOM 639 C CA . CYS A 1 84 ? -15.100 -6.665 6.332 1.00 92.38 84 CYS A CA 1
ATOM 640 C C . CYS A 1 84 ? -16.305 -6.453 7.251 1.00 92.38 84 CYS A C 1
ATOM 642 O O . CYS A 1 84 ? -16.282 -5.602 8.135 1.00 92.38 84 CYS A O 1
ATOM 644 N N . ARG A 1 85 ? -17.359 -7.256 7.084 1.00 92.38 85 ARG A N 1
ATOM 645 C CA . ARG A 1 85 ? -18.571 -7.137 7.910 1.00 92.38 85 ARG A CA 1
ATOM 646 C C . ARG A 1 85 ? -18.382 -7.629 9.346 1.00 92.38 85 ARG A C 1
ATOM 648 O O . ARG A 1 85 ? -19.113 -7.176 10.213 1.00 92.38 85 ARG A O 1
ATOM 655 N N . GLN A 1 86 ? -17.405 -8.507 9.584 1.00 94.75 86 GLN A N 1
ATOM 656 C CA . GLN A 1 86 ? -17.133 -9.071 10.910 1.00 94.75 86 GLN A CA 1
ATOM 657 C C . GLN A 1 86 ? -16.309 -8.118 11.786 1.00 94.75 86 GLN A C 1
ATOM 659 O O . GLN A 1 86 ? -16.696 -7.821 12.906 1.00 94.75 86 GLN A O 1
ATOM 664 N N . CYS A 1 87 ? -15.189 -7.600 11.268 1.00 94.56 87 CYS A N 1
ATOM 665 C CA . CYS A 1 87 ? -14.240 -6.791 12.052 1.00 94.56 87 CYS A CA 1
ATOM 666 C C . CYS A 1 87 ? -14.054 -5.354 11.545 1.00 94.56 87 CYS A C 1
ATOM 668 O O . CYS A 1 87 ? -13.214 -4.628 12.062 1.00 94.56 87 CYS A O 1
ATOM 670 N N . ARG A 1 88 ? -14.789 -4.935 10.506 1.00 92.50 88 ARG A N 1
ATOM 671 C CA . ARG A 1 88 ? -14.720 -3.589 9.901 1.00 92.50 88 ARG A CA 1
ATOM 672 C C . ARG A 1 88 ? -13.371 -3.186 9.293 1.00 92.50 88 ARG A C 1
ATOM 674 O O . ARG A 1 88 ? -13.258 -2.070 8.788 1.00 92.50 88 ARG A O 1
ATOM 681 N N . ALA A 1 89 ? -12.396 -4.094 9.235 1.00 92.31 89 ALA A N 1
ATOM 682 C CA . ALA A 1 89 ? -11.142 -3.867 8.525 1.00 92.31 89 ALA A CA 1
ATOM 683 C C . ALA A 1 89 ? -11.389 -3.619 7.027 1.00 92.31 89 ALA A C 1
ATOM 685 O O . ALA A 1 89 ? -12.154 -4.346 6.382 1.00 92.31 89 ALA A O 1
ATOM 686 N N . TRP A 1 90 ? -10.717 -2.615 6.470 1.00 91.94 90 TRP A N 1
ATOM 687 C CA . TRP A 1 90 ? -10.666 -2.382 5.028 1.00 91.94 90 TRP A CA 1
ATOM 688 C C . TRP A 1 90 ? -9.743 -3.394 4.354 1.00 91.94 90 TRP A C 1
ATOM 690 O O . TRP A 1 90 ? -8.724 -3.785 4.914 1.00 91.94 90 TRP A O 1
ATOM 700 N N . ASN A 1 91 ? -10.117 -3.843 3.162 1.00 89.94 91 ASN A N 1
ATOM 701 C CA . ASN A 1 91 ? -9.372 -4.818 2.376 1.00 89.94 91 ASN A CA 1
ATOM 702 C C . ASN A 1 91 ? -9.344 -4.375 0.912 1.00 89.94 91 ASN A C 1
ATOM 704 O O . ASN A 1 91 ? -10.324 -3.826 0.406 1.00 89.94 91 ASN A O 1
ATOM 708 N N . SER A 1 92 ? -8.246 -4.663 0.219 1.00 88.00 92 SER A N 1
ATOM 709 C CA . SER A 1 92 ? -8.181 -4.576 -1.245 1.00 88.00 92 SER A CA 1
ATOM 710 C C . SER A 1 92 ? -9.087 -5.624 -1.903 1.00 88.00 92 SER A C 1
ATOM 712 O O . SER A 1 92 ? -9.219 -6.738 -1.385 1.00 88.00 92 SER A O 1
ATOM 714 N N . THR A 1 93 ? -9.662 -5.321 -3.072 1.00 86.00 93 THR A N 1
ATOM 715 C CA . THR A 1 93 ? -10.376 -6.309 -3.912 1.00 86.00 93 THR A CA 1
ATOM 716 C C . THR A 1 93 ? -9.524 -7.492 -4.357 1.00 86.00 93 THR A C 1
ATOM 718 O O . THR A 1 93 ? -10.061 -8.559 -4.653 1.00 86.00 93 THR A O 1
ATOM 721 N N . SER A 1 94 ? -8.198 -7.354 -4.335 1.00 85.12 94 SER A N 1
ATOM 722 C CA . SER A 1 94 ? -7.276 -8.471 -4.568 1.00 85.12 94 SER A CA 1
ATOM 723 C C . SER A 1 94 ? -7.333 -9.545 -3.470 1.00 85.12 94 SER A C 1
ATOM 725 O O . SER A 1 94 ? -6.981 -10.702 -3.713 1.00 85.12 94 SER A O 1
ATOM 727 N N . ARG A 1 95 ? -7.794 -9.205 -2.256 1.00 87.31 95 ARG A N 1
ATOM 728 C CA . ARG A 1 95 ? -7.859 -10.143 -1.127 1.00 87.31 95 ARG A CA 1
ATOM 729 C C . ARG A 1 95 ? -9.144 -10.966 -1.170 1.00 87.31 95 ARG A C 1
ATOM 731 O O . ARG A 1 95 ? -10.245 -10.423 -1.123 1.00 87.31 95 ARG A O 1
ATOM 738 N N . ARG A 1 96 ? -8.993 -12.296 -1.163 1.00 91.00 96 ARG A N 1
ATOM 739 C CA . ARG A 1 96 ? -10.114 -13.253 -1.075 1.00 91.00 96 ARG A CA 1
ATOM 740 C C . ARG A 1 96 ? -10.704 -13.383 0.333 1.00 91.00 96 ARG A C 1
ATOM 742 O O . ARG A 1 96 ? -11.866 -13.748 0.467 1.00 91.00 96 ARG A O 1
ATOM 749 N N . SER A 1 97 ? -9.919 -13.097 1.366 1.00 93.12 97 SER A N 1
ATOM 750 C CA . SER A 1 97 ? -10.313 -13.150 2.776 1.00 93.12 97 SER A CA 1
ATOM 751 C C . SER A 1 97 ? -9.838 -11.900 3.512 1.00 93.12 97 SER A C 1
ATOM 753 O O . SER A 1 97 ? -8.944 -11.186 3.050 1.00 93.12 97 SER A O 1
ATOM 755 N N . CYS A 1 98 ? -10.458 -11.612 4.655 1.00 93.94 98 CYS A N 1
ATOM 756 C CA . CYS A 1 98 ? -10.086 -10.463 5.466 1.00 93.94 98 CYS A CA 1
ATOM 757 C C . CYS A 1 98 ? -8.668 -10.628 6.026 1.00 93.94 98 CYS A C 1
ATOM 759 O O . CYS A 1 98 ? -8.392 -11.633 6.674 1.00 93.94 98 CYS A O 1
ATOM 761 N N . TRP A 1 99 ? -7.798 -9.627 5.861 1.00 92.75 99 TRP A N 1
ATOM 762 C CA . TRP A 1 99 ? -6.429 -9.696 6.392 1.00 92.75 99 TRP A CA 1
ATOM 763 C C . TRP A 1 99 ? -6.371 -9.762 7.927 1.00 92.75 99 TRP A C 1
ATOM 765 O O . TRP A 1 99 ? -5.416 -10.299 8.470 1.00 92.75 99 TRP A O 1
ATOM 775 N N . SER A 1 100 ? -7.385 -9.225 8.618 1.00 94.25 100 SER A N 1
ATOM 776 C CA . SER A 1 100 ? -7.414 -9.134 10.083 1.00 94.25 100 SER A CA 1
ATOM 777 C C . SER A 1 100 ? -8.063 -10.348 10.757 1.00 94.25 100 SER A C 1
ATOM 779 O O . SER A 1 100 ? -7.581 -10.799 11.788 1.00 94.25 100 SER A O 1
ATOM 781 N N . CYS A 1 101 ? -9.149 -10.889 10.191 1.00 96.25 101 CYS A N 1
ATOM 782 C CA . CYS A 1 101 ? -9.941 -11.957 10.830 1.00 96.25 101 CYS A CA 1
ATOM 783 C C . CYS A 1 101 ? -10.182 -13.183 9.941 1.00 96.25 101 CYS A C 1
ATOM 785 O O . CYS A 1 101 ? -10.969 -14.055 10.298 1.00 96.25 101 CYS A O 1
ATOM 787 N N . SER A 1 102 ? -9.589 -13.227 8.747 1.00 95.88 102 SER A N 1
ATOM 788 C CA . SER A 1 102 ? -9.728 -14.319 7.772 1.00 95.88 102 SER A CA 1
ATOM 789 C C . SER A 1 102 ? -11.149 -14.593 7.259 1.00 95.88 102 SER A C 1
ATOM 791 O O . SER A 1 102 ? -11.329 -15.478 6.426 1.00 95.88 102 SER A O 1
ATOM 793 N N . ASN A 1 103 ? -12.159 -13.812 7.663 1.00 95.44 103 ASN A N 1
ATOM 794 C CA . ASN A 1 103 ? -13.521 -13.960 7.155 1.00 95.44 103 ASN A CA 1
ATOM 795 C C . ASN A 1 103 ? -13.573 -13.755 5.633 1.00 95.44 103 ASN A C 1
ATOM 797 O O . ASN A 1 103 ? -13.089 -12.743 5.113 1.00 95.44 103 ASN A O 1
ATOM 801 N N . ILE A 1 104 ? -14.225 -14.682 4.936 1.00 93.19 104 ILE A N 1
ATOM 802 C CA . ILE A 1 104 ? -14.451 -14.622 3.491 1.00 93.19 104 ILE A CA 1
ATOM 803 C C . ILE A 1 104 ? -15.778 -13.882 3.247 1.00 93.19 104 ILE A C 1
ATOM 805 O O . ILE A 1 104 ? -16.798 -14.240 3.844 1.00 93.19 104 ILE A O 1
ATOM 809 N N . PRO A 1 105 ? -15.809 -12.816 2.430 1.00 85.88 105 PRO A N 1
ATOM 810 C CA . PRO A 1 105 ? -17.053 -12.119 2.123 1.00 85.88 105 PRO A CA 1
ATOM 811 C C . PRO A 1 105 ? -17.984 -13.017 1.292 1.00 85.88 105 PRO A C 1
ATOM 813 O O . PRO A 1 105 ? -17.558 -13.635 0.323 1.00 85.88 105 PRO A O 1
ATOM 816 N N . ALA A 1 106 ? -19.277 -13.045 1.636 1.00 78.88 106 ALA A N 1
ATOM 817 C CA . ALA A 1 106 ? -20.281 -13.877 0.955 1.00 78.88 106 ALA A CA 1
ATOM 818 C C . ALA A 1 106 ? -20.484 -13.522 -0.532 1.00 78.88 106 ALA A C 1
ATOM 820 O O . ALA A 1 106 ? -20.905 -14.358 -1.324 1.00 78.88 106 ALA A O 1
ATOM 821 N N . LYS A 1 107 ? -20.179 -12.278 -0.919 1.00 73.44 107 LYS A N 1
ATOM 822 C CA . LYS A 1 107 ? -20.136 -11.827 -2.311 1.00 73.44 107 LYS A CA 1
ATOM 823 C C . LYS A 1 107 ? -18.771 -11.203 -2.544 1.00 73.44 107 LYS A C 1
ATOM 825 O O . LYS A 1 107 ? -18.450 -10.198 -1.908 1.00 73.44 107 LYS A O 1
ATOM 830 N N . GLN A 1 108 ? -17.972 -11.813 -3.415 1.00 65.38 108 GLN A N 1
ATOM 831 C CA . GLN A 1 108 ? -16.686 -11.235 -3.776 1.00 65.38 108 GLN A CA 1
ATOM 832 C C . GLN A 1 108 ? -16.922 -9.908 -4.508 1.00 65.38 108 GLN A C 1
ATOM 834 O O . GLN A 1 108 ? -17.834 -9.819 -5.340 1.00 65.38 108 GLN A O 1
ATOM 839 N N . PRO A 1 109 ? -16.150 -8.860 -4.190 1.00 65.94 109 PRO A N 1
ATOM 840 C CA . PRO A 1 109 ? -16.134 -7.678 -5.032 1.00 65.94 109 PRO A CA 1
ATOM 841 C C . PRO A 1 109 ? -15.630 -8.083 -6.423 1.00 65.94 109 PRO A C 1
ATOM 843 O O . PRO A 1 109 ? -14.753 -8.940 -6.541 1.00 65.94 109 PRO A O 1
ATOM 846 N N . LYS A 1 110 ? -16.233 -7.523 -7.478 1.00 61.47 110 LYS A N 1
ATOM 847 C CA . LYS A 1 110 ? -15.809 -7.802 -8.855 1.00 61.47 110 LYS A CA 1
ATOM 848 C C . LYS A 1 110 ? -14.335 -7.415 -8.993 1.00 61.47 110 LYS A C 1
ATOM 850 O O . LYS A 1 110 ? -13.970 -6.326 -8.573 1.00 61.47 110 LYS A O 1
ATOM 855 N N . GLN A 1 111 ? -13.523 -8.319 -9.531 1.00 58.62 111 GLN A N 1
ATOM 856 C CA . GLN A 1 111 ? -12.165 -8.002 -9.962 1.00 58.62 111 GLN A CA 1
ATOM 857 C C . GLN A 1 111 ? -12.289 -7.406 -11.366 1.00 58.62 111 GLN A C 1
ATOM 859 O O . GLN A 1 111 ? -12.859 -8.066 -12.239 1.00 58.62 111 GLN A O 1
ATOM 864 N N . VAL A 1 112 ? -11.876 -6.150 -11.535 1.00 54.69 112 VAL A N 1
ATOM 865 C CA . VAL A 1 112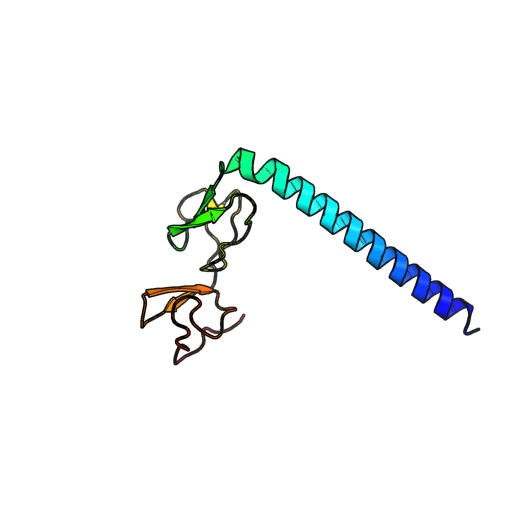 ? -11.798 -5.481 -12.844 1.00 54.69 112 VAL A CA 1
ATOM 866 C C . VAL A 1 112 ? -10.476 -5.801 -13.523 1.00 54.69 112 VAL A C 1
ATOM 868 O O . VAL A 1 112 ? -9.444 -5.837 -12.815 1.00 54.69 112 VAL A O 1
#

Foldseek 3Di:
DVVVVVVVVVVVVVCVVVVVVVVVVVVQVCQVPPQCVVAPQWHQQLVQRDIGGSSDQADPFARFGDDPQRVDRPPGPPQPWDADPPPRTIHGLVDQAHPPPRHGDPDRDDDD